Protein AF-A0A2M6Y7Q4-F1 (afdb_monomer)

pLDDT: mean 86.87, std 16.12, range [44.59, 97.12]

Mean predicted aligned error: 6.06 Å

Structure (mmCIF, N/CA/C/O backbone):
data_AF-A0A2M6Y7Q4-F1
#
_entry.id   AF-A0A2M6Y7Q4-F1
#
loop_
_atom_site.group_PDB
_atom_site.id
_atom_site.type_symbol
_atom_site.label_atom_id
_atom_site.label_alt_id
_atom_site.label_comp_id
_atom_site.label_asym_id
_atom_site.label_entity_id
_atom_site.label_seq_id
_atom_site.pdbx_PDB_ins_code
_atom_site.Cartn_x
_atom_site.Cartn_y
_atom_site.Cartn_z
_atom_site.occupancy
_atom_site.B_iso_or_equiv
_atom_site.auth_seq_id
_atom_site.auth_comp_id
_atom_site.auth_asym_id
_atom_site.auth_atom_id
_atom_site.pdbx_PDB_model_num
ATOM 1 N N . MET A 1 1 ? -19.178 21.427 5.397 1.00 45.53 1 MET A N 1
ATOM 2 C CA . MET A 1 1 ? -19.738 20.055 5.431 1.00 45.53 1 MET A CA 1
ATOM 3 C C . MET A 1 1 ? -18.654 19.112 4.939 1.00 45.53 1 MET A C 1
ATOM 5 O O . MET A 1 1 ? -18.641 18.741 3.775 1.00 45.53 1 MET A O 1
ATOM 9 N N . SER A 1 2 ? -17.680 18.837 5.800 1.00 47.28 2 SER A N 1
ATOM 10 C CA . SER A 1 2 ? -16.385 18.245 5.449 1.00 47.28 2 SER A CA 1
ATOM 11 C C . SER A 1 2 ? -15.893 17.376 6.609 1.00 47.28 2 SER A C 1
ATOM 13 O O . SER A 1 2 ? -14.850 17.661 7.176 1.00 47.28 2 SER A O 1
ATOM 15 N N . ASP A 1 3 ? -16.681 16.372 7.000 1.00 53.41 3 ASP A N 1
ATOM 16 C CA . ASP A 1 3 ? -16.397 15.566 8.204 1.00 53.41 3 ASP A CA 1
ATOM 17 C C . ASP A 1 3 ? -16.713 14.063 8.058 1.00 53.41 3 ASP A C 1
ATOM 19 O O . ASP A 1 3 ? -16.776 13.349 9.050 1.00 53.41 3 ASP A O 1
ATOM 23 N N . VAL A 1 4 ? -16.923 13.541 6.840 1.00 53.94 4 VAL A N 1
ATOM 24 C CA . VAL A 1 4 ? -17.370 12.135 6.664 1.00 53.94 4 VAL A CA 1
ATOM 25 C C . VAL A 1 4 ? -16.341 11.213 5.983 1.00 53.94 4 VAL A C 1
ATOM 27 O O . VAL A 1 4 ? -16.497 10.001 6.048 1.00 53.94 4 VAL A O 1
ATOM 30 N N . TYR A 1 5 ? -15.253 11.717 5.387 1.00 47.72 5 TYR A N 1
ATOM 31 C CA . TYR A 1 5 ? -14.410 10.891 4.496 1.00 47.72 5 TYR A CA 1
ATOM 32 C C . TYR A 1 5 ? -13.025 10.460 5.018 1.00 47.72 5 TYR A C 1
ATOM 34 O O . TYR A 1 5 ? -12.351 9.711 4.324 1.00 47.72 5 TYR A O 1
ATOM 42 N N . LEU A 1 6 ? -12.587 10.862 6.215 1.00 44.59 6 LEU A N 1
ATOM 43 C CA . LEU A 1 6 ? -11.195 10.640 6.666 1.00 44.59 6 LEU A CA 1
ATOM 44 C C . LEU A 1 6 ? -11.068 9.945 8.028 1.00 44.59 6 LEU A C 1
ATOM 46 O O . LEU A 1 6 ? -10.096 10.142 8.746 1.00 44.59 6 LEU A O 1
ATOM 50 N N . ASP A 1 7 ? -12.030 9.088 8.365 1.00 52.16 7 ASP A N 1
ATOM 51 C CA . ASP A 1 7 ? -11.851 8.095 9.430 1.00 52.16 7 ASP A CA 1
ATOM 52 C C . ASP A 1 7 ? -12.217 6.700 8.899 1.00 52.16 7 ASP A C 1
ATOM 54 O O . ASP A 1 7 ? -13.019 5.967 9.474 1.00 52.16 7 AS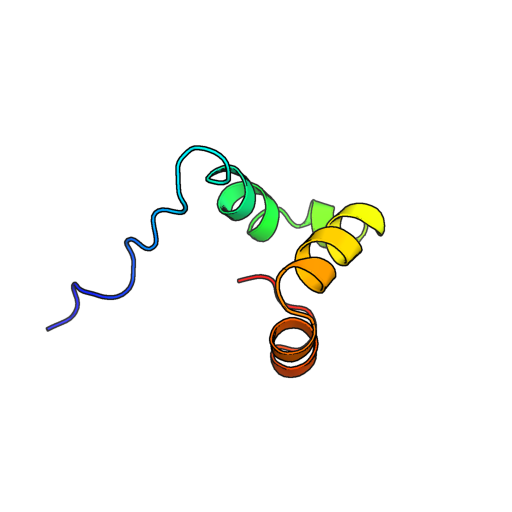P A O 1
ATOM 58 N N . LEU A 1 8 ? -11.631 6.317 7.757 1.00 58.78 8 LEU A N 1
ATOM 59 C CA . LEU A 1 8 ? -11.588 4.920 7.314 1.00 58.78 8 LEU A CA 1
ATOM 60 C C . LEU A 1 8 ? -10.617 4.154 8.225 1.00 58.78 8 LEU A C 1
ATOM 62 O O . LEU A 1 8 ? -9.568 3.681 7.797 1.00 58.78 8 LEU A O 1
ATOM 66 N N . LYS A 1 9 ? -10.947 4.043 9.518 1.00 70.44 9 LYS A N 1
ATOM 67 C CA . LYS A 1 9 ? -10.222 3.166 10.433 1.00 70.44 9 LYS A CA 1
ATOM 68 C C . LYS A 1 9 ? -10.460 1.736 9.978 1.00 70.44 9 LYS A C 1
ATOM 70 O O . LYS A 1 9 ? -11.486 1.128 10.289 1.00 70.44 9 LYS A O 1
ATOM 75 N N . LEU A 1 10 ? -9.502 1.207 9.222 1.00 86.44 10 LEU A N 1
ATOM 76 C CA . LEU A 1 10 ? -9.413 -0.214 8.932 1.00 86.44 10 LEU A CA 1
ATOM 77 C C . LEU A 1 10 ? -9.634 -1.013 10.232 1.00 86.44 10 LEU A C 1
ATOM 79 O O . LEU A 1 10 ? -9.161 -0.600 11.297 1.00 86.44 10 LEU A O 1
ATOM 83 N N . PRO A 1 11 ? -10.336 -2.161 10.181 1.00 91.38 11 PRO A N 1
ATOM 84 C CA . PRO A 1 11 ? -10.510 -3.017 11.347 1.00 91.38 11 PRO A CA 1
ATOM 85 C C . PRO A 1 11 ? -9.167 -3.285 12.046 1.00 91.38 11 PRO A C 1
ATOM 87 O O . PRO A 1 11 ? -8.190 -3.537 11.340 1.00 91.38 11 PRO A O 1
ATOM 90 N N . PRO A 1 12 ? -9.096 -3.342 13.395 1.00 89.44 12 PRO A N 1
ATOM 91 C CA . PRO A 1 12 ? -7.822 -3.449 14.120 1.00 89.44 12 PRO A CA 1
ATOM 92 C C . PRO A 1 12 ? -6.902 -4.574 13.627 1.00 89.44 12 PRO A C 1
ATOM 94 O O . PRO A 1 12 ? -5.690 -4.404 13.559 1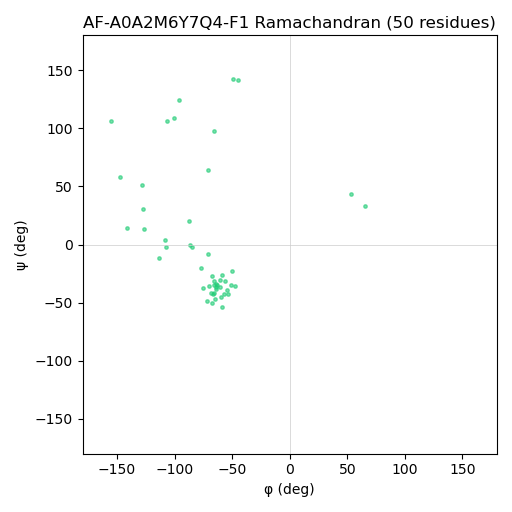.00 89.44 12 PRO A O 1
ATOM 97 N N . ARG A 1 13 ? -7.483 -5.702 13.191 1.00 93.12 13 ARG A N 1
ATOM 98 C CA . ARG A 1 13 ? -6.750 -6.845 12.620 1.00 93.12 13 ARG A CA 1
ATOM 99 C C . ARG A 1 13 ? -5.917 -6.516 11.370 1.00 93.12 13 ARG A C 1
ATOM 101 O O . ARG A 1 13 ? -4.960 -7.225 11.091 1.00 93.12 13 ARG A O 1
ATOM 108 N N . ILE A 1 14 ? -6.298 -5.488 10.613 1.00 92.19 14 ILE A N 1
ATOM 109 C CA . ILE A 1 14 ? -5.644 -5.040 9.374 1.00 92.19 14 ILE A CA 1
ATOM 110 C C . ILE A 1 14 ? -5.289 -3.546 9.410 1.00 92.19 14 ILE A C 1
ATOM 112 O O . ILE A 1 14 ? -4.925 -2.986 8.382 1.00 92.19 14 ILE A O 1
ATOM 116 N N . GLY A 1 15 ? -5.341 -2.905 10.583 1.00 91.25 15 GLY A N 1
ATOM 117 C CA . GLY A 1 15 ? -5.054 -1.473 10.738 1.00 91.25 15 GLY A CA 1
ATOM 118 C C . GLY A 1 15 ? -3.673 -1.066 10.216 1.00 91.25 15 GLY A C 1
ATOM 119 O O . GLY A 1 15 ? -3.512 0.008 9.655 1.00 91.25 15 GLY A O 1
ATOM 120 N N . ARG A 1 16 ? -2.695 -1.976 10.296 1.00 90.88 16 ARG A N 1
ATOM 121 C CA . ARG A 1 16 ? -1.321 -1.756 9.817 1.00 90.88 16 ARG A CA 1
ATOM 122 C C . ARG A 1 16 ? -1.175 -1.703 8.292 1.00 90.88 16 ARG A C 1
ATOM 124 O O . ARG A 1 16 ? -0.089 -1.393 7.813 1.00 90.88 16 ARG A O 1
ATOM 131 N 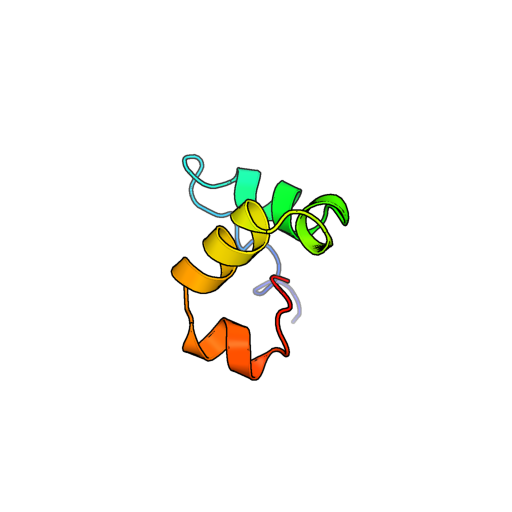N . LEU A 1 17 ? -2.219 -2.023 7.520 1.00 93.00 17 LEU A N 1
ATOM 132 C CA . LEU A 1 17 ? -2.181 -1.829 6.065 1.00 93.00 17 LEU A CA 1
ATOM 133 C C . LEU A 1 17 ? -2.103 -0.343 5.698 1.00 93.00 17 LEU A C 1
ATOM 135 O O . LEU A 1 17 ? -1.460 -0.023 4.708 1.00 93.00 17 LEU A O 1
ATOM 139 N N . ASP A 1 18 ? -2.687 0.543 6.509 1.00 92.06 18 ASP A N 1
ATOM 140 C CA . ASP A 1 18 ? -2.593 1.995 6.315 1.00 92.06 18 ASP A CA 1
ATOM 141 C C . ASP A 1 18 ? -1.147 2.490 6.488 1.00 92.06 18 ASP A C 1
ATOM 143 O O . ASP A 1 18 ? -0.598 3.169 5.620 1.00 92.06 18 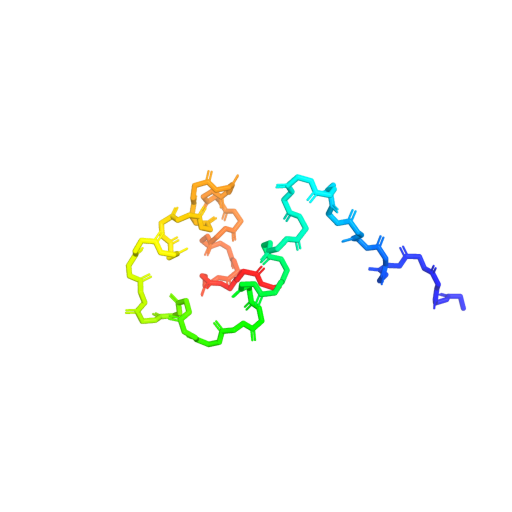ASP A O 1
ATOM 147 N N . GLU A 1 19 ? -0.482 2.045 7.560 1.00 92.25 19 GLU A N 1
ATOM 148 C CA . GLU A 1 19 ? 0.947 2.304 7.784 1.00 92.25 19 GLU A CA 1
ATOM 149 C C . GLU A 1 19 ? 1.802 1.783 6.620 1.00 92.25 19 GLU A C 1
ATOM 151 O O . GLU A 1 19 ? 2.744 2.447 6.185 1.00 92.25 19 GLU A O 1
ATOM 156 N N . LEU A 1 20 ? 1.483 0.583 6.118 1.00 94.19 20 LEU A N 1
ATOM 157 C CA . LEU A 1 20 ? 2.203 -0.019 5.003 1.00 94.19 20 LEU A CA 1
ATOM 158 C C . LEU A 1 20 ? 1.988 0.768 3.707 1.00 94.19 20 LEU A C 1
ATOM 160 O O . LEU A 1 20 ? 2.965 0.988 3.006 1.00 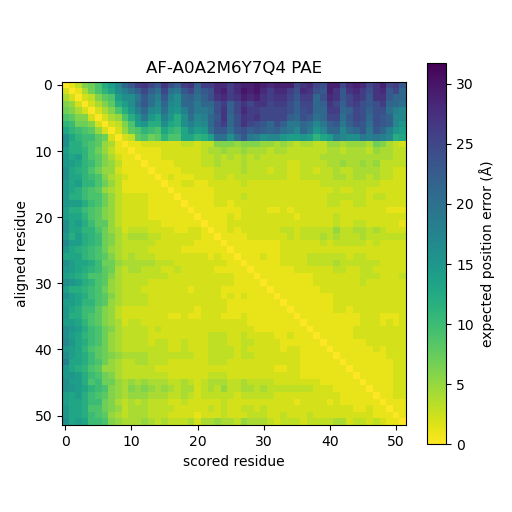94.19 20 LEU A O 1
ATOM 164 N N . ALA A 1 21 ? 0.765 1.209 3.397 1.00 93.81 21 ALA A N 1
ATOM 165 C CA . ALA A 1 21 ? 0.441 1.948 2.171 1.00 93.81 21 ALA A CA 1
ATOM 166 C C . ALA A 1 21 ? 1.175 3.298 2.094 1.00 93.81 21 ALA A C 1
ATOM 168 O O . ALA A 1 21 ? 1.649 3.696 1.027 1.00 93.81 21 ALA A O 1
ATOM 169 N N . HIS A 1 22 ? 1.365 3.950 3.244 1.00 93.81 22 HIS A N 1
ATOM 170 C CA . HIS A 1 22 ? 2.092 5.217 3.364 1.00 93.81 22 HIS A CA 1
ATOM 171 C C . HIS A 1 22 ? 3.615 5.063 3.502 1.00 93.81 22 HIS A C 1
ATOM 173 O O . HIS A 1 22 ? 4.341 6.058 3.553 1.00 93.81 22 HIS A O 1
ATOM 179 N N . ASN A 1 23 ? 4.135 3.834 3.538 1.00 94.31 23 ASN A N 1
ATOM 180 C CA . ASN A 1 23 ? 5.566 3.576 3.624 1.00 94.31 23 ASN A CA 1
ATOM 181 C C . ASN A 1 23 ? 6.150 3.205 2.256 1.00 94.31 23 ASN A C 1
ATOM 183 O O . ASN A 1 23 ? 5.974 2.082 1.794 1.00 94.31 23 ASN A O 1
ATOM 187 N N . LEU A 1 24 ? 6.945 4.098 1.651 1.00 93.81 24 LEU A N 1
ATOM 188 C CA . LEU A 1 24 ? 7.527 3.918 0.308 1.00 93.81 24 LEU A CA 1
ATOM 189 C C . LEU A 1 24 ? 8.248 2.571 0.097 1.00 93.81 24 LEU A C 1
ATOM 191 O O . LEU A 1 24 ? 8.347 2.103 -1.039 1.00 93.81 24 LEU A O 1
ATOM 195 N N . TRP A 1 25 ? 8.698 1.923 1.173 1.00 94.94 25 TRP A N 1
ATOM 196 C CA . TRP A 1 25 ? 9.272 0.582 1.146 1.00 94.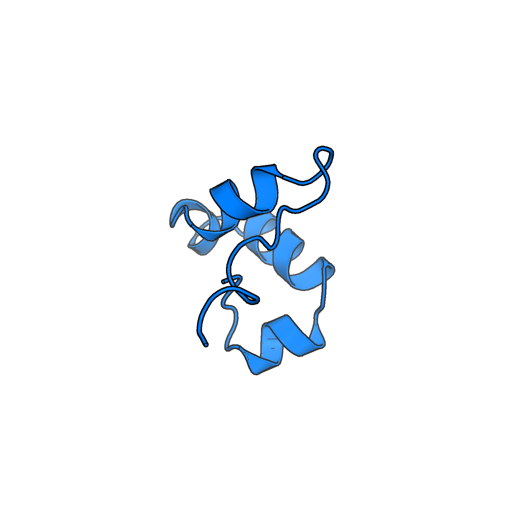94 25 TRP A CA 1
ATOM 197 C C . TRP A 1 25 ? 8.455 -0.448 0.359 1.00 94.94 25 TRP A C 1
ATOM 199 O O . TRP A 1 25 ? 9.042 -1.282 -0.333 1.00 94.94 25 TRP A O 1
ATOM 209 N N . TRP A 1 26 ? 7.119 -0.374 0.386 1.00 95.06 26 TRP A N 1
ATOM 210 C CA . TRP A 1 26 ? 6.279 -1.320 -0.356 1.00 95.06 26 TRP A CA 1
ATOM 211 C C . TRP A 1 26 ? 6.536 -1.274 -1.872 1.00 95.06 26 TRP A C 1
ATOM 213 O O . TRP A 1 26 ? 6.411 -2.291 -2.552 1.00 95.06 26 TRP A O 1
ATOM 223 N N . SER A 1 27 ? 6.927 -0.115 -2.414 1.00 94.75 27 SER A N 1
ATOM 224 C CA . SER A 1 27 ? 7.031 0.112 -3.864 1.00 94.75 27 SER A CA 1
ATOM 225 C C . SER A 1 27 ? 8.138 -0.709 -4.535 1.00 94.75 27 SER A C 1
ATOM 227 O O . SER A 1 27 ? 8.013 -1.067 -5.714 1.00 94.75 27 SER A O 1
ATOM 229 N N . TRP A 1 28 ? 9.181 -1.061 -3.775 1.00 95.75 28 TRP A N 1
ATOM 230 C CA . TRP A 1 28 ? 10.307 -1.883 -4.220 1.00 95.75 28 TRP A CA 1
ATOM 231 C C . TRP A 1 28 ? 10.308 -3.298 -3.630 1.00 95.75 28 TRP A C 1
ATOM 233 O O . TRP A 1 28 ? 11.239 -4.055 -3.896 1.00 95.75 28 TRP A O 1
ATOM 243 N N . HIS A 1 29 ? 9.286 -3.675 -2.855 1.00 97.00 29 HIS A N 1
ATOM 244 C CA . HIS A 1 29 ? 9.158 -5.018 -2.291 1.00 97.00 29 HIS A CA 1
ATOM 245 C C . HIS A 1 29 ? 8.048 -5.799 -3.019 1.00 97.00 29 HIS A C 1
ATOM 247 O O . HIS A 1 29 ? 6.865 -5.518 -2.804 1.00 97.00 29 HIS A O 1
ATOM 253 N N . PRO A 1 30 ? 8.384 -6.776 -3.886 1.00 96.25 30 PRO A N 1
ATOM 254 C CA . PRO A 1 30 ? 7.404 -7.473 -4.725 1.00 96.25 30 PRO A CA 1
ATOM 255 C C . PRO A 1 30 ? 6.236 -8.083 -3.941 1.00 96.25 30 PRO A C 1
ATOM 257 O O . PRO A 1 30 ? 5.082 -7.931 -4.322 1.00 96.25 30 PRO A O 1
ATOM 260 N N . GLU A 1 31 ? 6.519 -8.703 -2.803 1.00 96.88 31 GLU A N 1
ATOM 261 C CA . GLU A 1 31 ? 5.545 -9.348 -1.925 1.00 96.88 31 GLU A CA 1
ATOM 262 C C . GLU A 1 31 ? 4.541 -8.346 -1.337 1.00 96.88 31 GLU A C 1
ATOM 264 O O . GLU A 1 31 ? 3.355 -8.655 -1.225 1.00 96.88 31 GLU A O 1
ATOM 269 N N . ALA A 1 32 ? 4.980 -7.124 -1.016 1.00 95.44 32 ALA A N 1
ATOM 270 C CA . ALA A 1 32 ? 4.087 -6.064 -0.551 1.00 95.44 32 ALA A CA 1
ATOM 271 C C . ALA A 1 32 ? 3.182 -5.552 -1.684 1.00 95.44 32 ALA A C 1
ATOM 273 O O . ALA A 1 32 ? 2.006 -5.270 -1.463 1.00 95.44 32 ALA A O 1
ATOM 274 N N . ARG A 1 33 ? 3.691 -5.489 -2.921 1.00 95.62 33 ARG A N 1
ATOM 275 C CA . ARG A 1 33 ? 2.871 -5.149 -4.098 1.00 95.62 33 ARG A CA 1
ATOM 276 C C . ARG A 1 33 ? 1.827 -6.222 -4.384 1.00 95.62 33 ARG A C 1
ATOM 278 O O . ARG A 1 33 ? 0.685 -5.893 -4.691 1.00 95.62 33 ARG A O 1
ATOM 285 N N . GLU A 1 34 ? 2.203 -7.493 -4.264 1.00 96.81 34 GLU A N 1
ATOM 286 C CA . GLU A 1 34 ? 1.274 -8.613 -4.435 1.00 96.81 34 GLU A CA 1
ATOM 287 C C . GLU A 1 34 ? 0.179 -8.618 -3.363 1.00 96.81 34 GLU A C 1
ATOM 289 O O . GLU A 1 34 ? -0.967 -8.928 -3.680 1.00 96.81 34 GLU A O 1
ATOM 294 N N . LEU A 1 35 ? 0.487 -8.197 -2.131 1.00 95.94 35 LEU A N 1
ATOM 295 C CA . LEU A 1 35 ? -0.514 -8.007 -1.081 1.00 95.94 35 LEU A CA 1
ATOM 296 C C . LEU A 1 35 ? -1.588 -6.988 -1.496 1.00 95.94 35 LEU A C 1
ATOM 298 O O . LEU A 1 35 ? -2.768 -7.327 -1.476 1.00 95.94 35 LEU A O 1
ATOM 302 N N . PHE A 1 36 ? -1.203 -5.775 -1.912 1.00 95.44 36 PHE A N 1
ATOM 303 C CA . PHE A 1 36 ? -2.169 -4.753 -2.345 1.00 95.44 36 PHE A CA 1
ATOM 304 C C . PHE A 1 36 ? -2.941 -5.177 -3.597 1.00 95.44 36 PHE A C 1
ATOM 306 O O . PHE A 1 36 ? -4.156 -5.003 -3.669 1.00 95.44 36 PHE A O 1
ATOM 313 N N . ARG A 1 37 ? -2.262 -5.838 -4.541 1.00 96.00 37 ARG A N 1
ATOM 314 C CA . ARG A 1 37 ? -2.887 -6.426 -5.729 1.00 96.00 37 ARG A CA 1
ATOM 315 C C . ARG A 1 37 ? -3.939 -7.487 -5.385 1.00 96.00 37 ARG A C 1
ATOM 317 O O . ARG A 1 37 ? -4.928 -7.615 -6.102 1.00 96.00 37 ARG A O 1
ATOM 324 N N . ALA A 1 38 ? -3.708 -8.278 -4.340 1.00 96.75 38 ALA A N 1
ATOM 325 C CA . ALA A 1 38 ? -4.610 -9.345 -3.918 1.00 96.75 38 ALA A CA 1
ATOM 326 C C . ALA A 1 38 ? -5.851 -8.833 -3.168 1.00 96.75 38 ALA A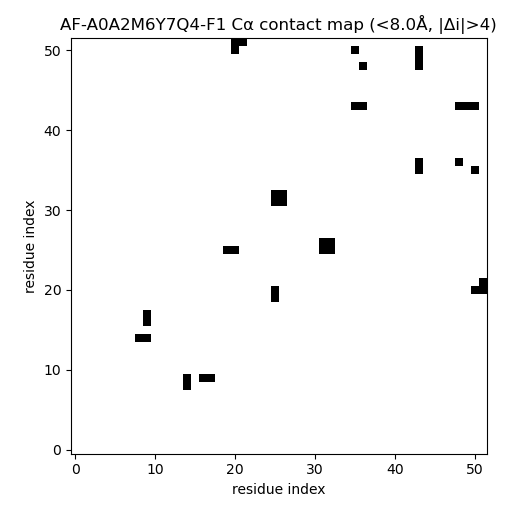 C 1
ATOM 328 O O . ALA A 1 38 ? -6.843 -9.557 -3.110 1.00 96.75 38 ALA A O 1
ATOM 329 N N . LEU A 1 39 ? -5.812 -7.615 -2.610 1.00 93.88 39 LEU A N 1
ATOM 330 C CA . LEU A 1 39 ? -6.969 -7.004 -1.947 1.00 93.88 39 LEU A CA 1
ATOM 331 C C . LEU A 1 39 ? -8.076 -6.672 -2.951 1.00 93.88 39 LEU A C 1
ATOM 333 O O . LEU A 1 39 ? -9.221 -7.066 -2.746 1.00 93.88 39 LEU A O 1
ATOM 337 N N . ASP A 1 40 ? -7.721 -5.991 -4.041 1.00 95.19 40 ASP A N 1
ATOM 338 C CA . ASP A 1 40 ? -8.604 -5.754 -5.181 1.00 95.19 40 ASP A CA 1
ATOM 339 C C . ASP A 1 40 ? -7.768 -5.514 -6.444 1.00 95.19 40 ASP A C 1
ATOM 341 O O . ASP A 1 40 ? -7.166 -4.457 -6.635 1.00 95.19 40 ASP A O 1
ATOM 345 N N . TYR A 1 41 ? -7.740 -6.505 -7.334 1.00 95.50 41 TYR A N 1
ATOM 346 C CA . TYR A 1 41 ? -6.959 -6.420 -8.566 1.00 95.50 41 TYR A CA 1
ATOM 347 C C . TYR A 1 41 ? -7.472 -5.346 -9.534 1.00 95.50 41 TYR A C 1
ATOM 349 O O . TYR A 1 41 ? -6.676 -4.746 -10.260 1.00 95.50 41 TYR A O 1
ATOM 357 N N . GLN A 1 42 ? -8.789 -5.132 -9.595 1.00 96.94 42 GLN A N 1
ATOM 358 C CA . GLN A 1 42 ? -9.372 -4.175 -10.534 1.00 96.94 42 GLN A CA 1
ATOM 359 C C . GLN A 1 42 ? -9.042 -2.758 -10.087 1.00 96.94 42 GLN A C 1
ATOM 361 O O . GLN A 1 42 ? -8.505 -1.989 -10.883 1.00 96.94 42 GLN A O 1
ATOM 366 N N . LEU A 1 43 ? -9.268 -2.455 -8.807 1.00 94.75 43 LEU A N 1
ATOM 367 C CA . LEU A 1 43 ? -8.928 -1.159 -8.227 1.00 94.75 43 LEU A CA 1
ATOM 368 C C . LEU A 1 43 ? -7.426 -0.880 -8.344 1.00 94.75 43 LEU A C 1
ATOM 370 O O . LEU A 1 43 ? -7.021 0.161 -8.853 1.00 94.75 43 LEU A O 1
ATOM 374 N N . TRP A 1 44 ? -6.597 -1.875 -8.020 1.00 94.94 44 TRP A N 1
ATOM 375 C CA . TRP A 1 44 ? -5.143 -1.798 -8.158 1.00 94.94 44 TRP A CA 1
ATOM 376 C C . TRP A 1 44 ? -4.683 -1.410 -9.570 1.00 94.94 44 TRP A C 1
ATOM 378 O O . TRP A 1 44 ? -3.726 -0.654 -9.740 1.00 94.94 44 TRP A O 1
ATOM 388 N N . ARG A 1 45 ? -5.353 -1.928 -10.606 1.00 96.62 45 ARG A N 1
ATOM 389 C CA . ARG A 1 45 ? -5.072 -1.586 -12.007 1.00 96.62 45 ARG A CA 1
ATOM 390 C C . ARG A 1 45 ? -5.604 -0.205 -12.389 1.00 96.62 45 ARG A C 1
ATOM 392 O O . ARG A 1 45 ? -4.950 0.468 -13.183 1.00 96.62 45 ARG A O 1
ATOM 399 N N . MET A 1 46 ? -6.770 0.184 -11.876 1.00 97.12 46 MET A N 1
ATOM 400 C CA . MET A 1 46 ? -7.416 1.466 -12.177 1.00 97.12 46 MET A CA 1
ATOM 401 C C . MET A 1 46 ? -6.637 2.646 -11.593 1.00 97.12 46 MET A C 1
ATOM 403 O O . MET A 1 46 ? -6.398 3.615 -12.309 1.00 97.12 46 MET A O 1
ATOM 407 N N . ASP A 1 47 ? -6.138 2.515 -10.364 1.00 94.25 47 ASP A N 1
ATOM 408 C CA . ASP A 1 47 ? -5.386 3.570 -9.670 1.00 94.25 47 ASP A CA 1
ATOM 409 C C . ASP A 1 47 ? -3.879 3.537 -9.965 1.00 94.25 47 ASP A C 1
ATOM 411 O O . ASP A 1 47 ? -3.062 4.081 -9.224 1.00 94.25 47 ASP A O 1
ATOM 415 N N . ASN A 1 48 ? -3.482 2.899 -11.071 1.00 94.62 48 ASN A N 1
ATOM 416 C CA . ASN A 1 48 ? -2.090 2.804 -11.511 1.00 94.62 48 ASN A CA 1
ATOM 417 C C . ASN A 1 48 ? -1.143 2.265 -10.421 1.00 94.62 48 ASN A C 1
ATOM 419 O O . ASN A 1 48 ? -0.024 2.753 -10.247 1.00 94.62 48 ASN A O 1
ATOM 423 N N . HIS A 1 49 ? -1.581 1.222 -9.715 1.00 93.62 49 HIS A N 1
ATOM 424 C CA . HIS A 1 49 ? -0.814 0.556 -8.665 1.00 93.62 49 HIS A CA 1
ATOM 425 C C . HIS A 1 49 ? -0.534 1.442 -7.439 1.00 93.62 49 HIS A C 1
ATOM 427 O O . HIS A 1 49 ? 0.524 1.320 -6.818 1.00 93.62 49 HIS A O 1
ATOM 433 N N . ASN 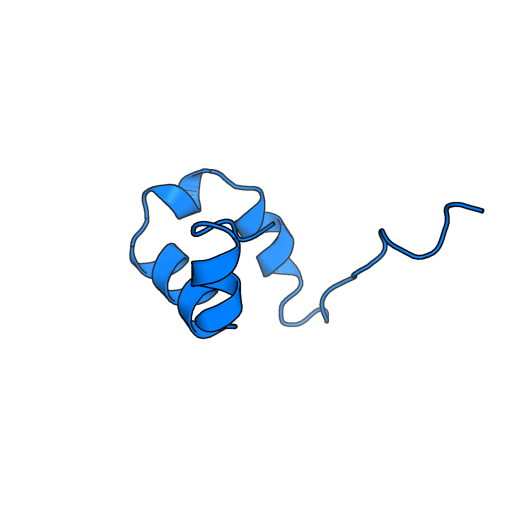A 1 50 ? -1.467 2.335 -7.104 1.00 91.88 50 ASN A N 1
ATOM 434 C CA . ASN A 1 50 ? -1.441 3.133 -5.885 1.00 91.88 50 ASN A CA 1
ATOM 435 C C . ASN A 1 50 ? -2.301 2.471 -4.782 1.00 91.88 50 ASN A C 1
ATOM 437 O O . ASN A 1 50 ? -3.472 2.195 -5.032 1.00 91.88 50 ASN A O 1
ATOM 441 N N . PRO A 1 51 ? -1.749 2.187 -3.586 1.00 90.19 51 PRO A N 1
ATOM 442 C CA . PRO A 1 51 ? -2.506 1.623 -2.467 1.00 90.19 51 PRO A CA 1
ATOM 443 C C . PRO A 1 51 ? -3.212 2.665 -1.574 1.00 90.19 51 PRO A C 1
ATOM 445 O O . PRO A 1 51 ? -3.826 2.254 -0.589 1.00 90.19 51 PRO A O 1
ATOM 448 N N . VAL A 1 52 ? -3.089 3.968 -1.872 1.00 89.44 52 VAL A N 1
ATOM 449 C CA . VAL A 1 52 ? -3.689 5.096 -1.123 1.00 89.44 52 VAL A CA 1
ATOM 450 C C . VAL A 1 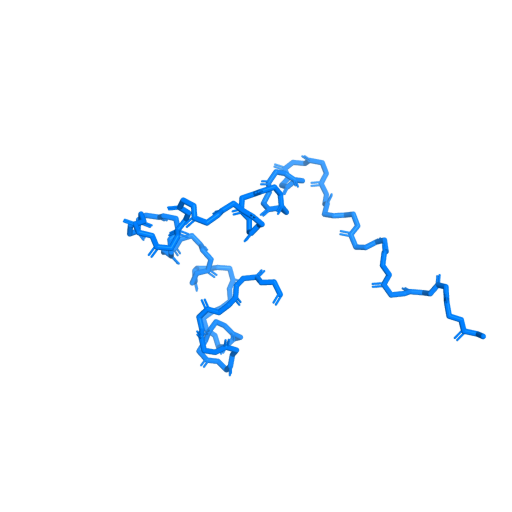52 ? -4.773 5.786 -1.937 1.00 89.44 52 VAL A C 1
ATOM 452 O O . VAL A 1 52 ? -4.482 6.119 -3.110 1.00 89.44 52 VAL A O 1
#

Secondary structure (DSSP, 8-state):
---SSS-----GGGTHHHHHHT-GGGGG-HHHHHHHHHH-HHHHHHTTT---

Radius of gyration: 12.26 Å; Cα contacts (8 Å, |Δi|>4): 20; chains: 1; bounding box: 30×29×26 Å

Sequence (52 aa):
MSDVYLDLKLPPRIGRLDELAHNLWWSWHPEARELFRALDYQLWRMDNHNPV

Foldseek 3Di:
DPPDDPPPQDDPVCNCVVVVLPDCVLVPPVVSLVVLCVVPVVVCVVVVNRSD

Solvent-accessible surface area (backbone atoms only — not comparable to full-atom values): 3393 Å² total; per-residue (Å²): 144,85,87,82,84,85,76,83,72,54,58,81,95,54,39,63,53,59,62,47,54,74,34,74,68,37,81,80,32,71,71,51,47,49,51,54,37,69,74,39,55,67,58,25,61,72,54,73,69,48,80,117